Protein AF-A0A3D4NIE1-F1 (afdb_monomer)

Sequence (52 aa):
LTPFSQVLLSELEQGTVEWGPNFDGTLDEPLVLPARLPNILLNGTTGIAVGM

Radius of gyrat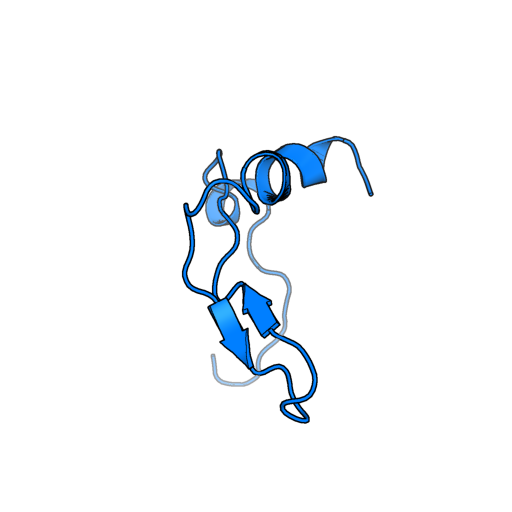ion: 13.86 Å; Cα contacts (8 Å, |Δi|>4): 42; chains: 1; bounding box: 31×33×29 Å

Mean predicted aligned error: 4.06 Å

Solvent-accessible surface area (backbone atoms only — not comparable to full-atom values): 3575 Å² total; per-residue (Å²): 131,61,82,70,51,48,46,38,51,76,51,59,89,71,73,73,56,59,70,41,66,39,99,83,63,85,48,74,40,66,78,55,70,58,53,78,56,72,55,59,82,76,71,55,83,90,81,86,63,89,91,112

pLDDT: mean 93.48, std 7.26, range [60.06, 97.81]

Secondary structure (DSSP, 8-state):
--GGGHHHHTTTTTT-S-EEE-TTSSSEEESS---SS-HHHHH------TT-

Nearest PDB structures (foldsee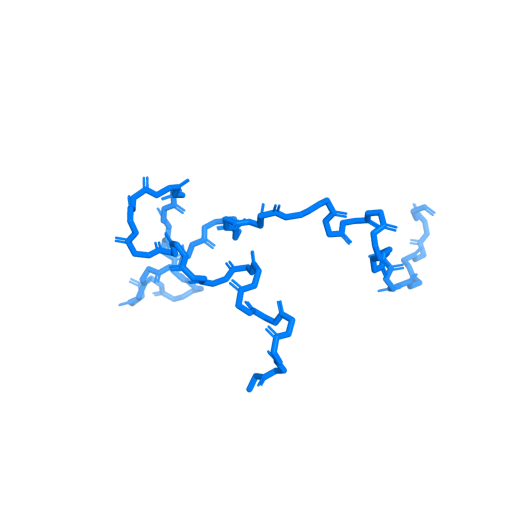k):
  6waa-assembly2_F  TM=9.240E-01  e=2.390E-05  Klebsiella pneumoniae 342
  7lhz-assembly2_C  TM=9.221E-01  e=2.235E-05  Klebsiella pneumoniae 342
  1zvu-assembly1_A-2  TM=9.100E-01  e=1.955E-05  Escherichia coli
  6waa-assembly1_D  TM=9.222E-01  e=3.126E-05  Klebsiella pneumoniae 342
  7lhz-assembly1_A  TM=9.213E-01  e=2.923E-05  Klebsiella pneumoniae 342

Structure (mmCIF, N/CA/C/O backbone):
data_AF-A0A3D4NIE1-F1
#
_entry.id   AF-A0A3D4NIE1-F1
#
loop_
_atom_site.group_PDB
_atom_site.id
_atom_site.type_symbol
_atom_site.label_atom_id
_atom_site.label_alt_id
_atom_site.label_comp_id
_atom_site.label_asym_id
_atom_site.label_entity_id
_atom_site.label_seq_id
_atom_site.pdbx_PDB_ins_code
_atom_site.Cartn_x
_atom_site.Cartn_y
_atom_site.Cartn_z
_atom_site.occupancy
_atom_site.B_iso_or_equiv
_atom_site.auth_seq_id
_atom_site.auth_comp_id
_atom_site.auth_asym_id
_atom_site.auth_atom_id
_atom_site.pdbx_PDB_model_num
ATOM 1 N N . LEU A 1 1 ? 4.370 13.916 2.085 1.00 82.12 1 LEU A N 1
ATOM 2 C CA . LEU A 1 1 ? 4.318 12.964 0.949 1.00 82.12 1 LEU A CA 1
ATOM 3 C C . LEU A 1 1 ? 5.013 13.597 -0.247 1.00 82.12 1 LEU A C 1
ATOM 5 O O . LEU A 1 1 ? 4.932 14.813 -0.389 1.00 82.12 1 LEU A O 1
ATOM 9 N N . THR A 1 2 ? 5.734 12.820 -1.055 1.00 96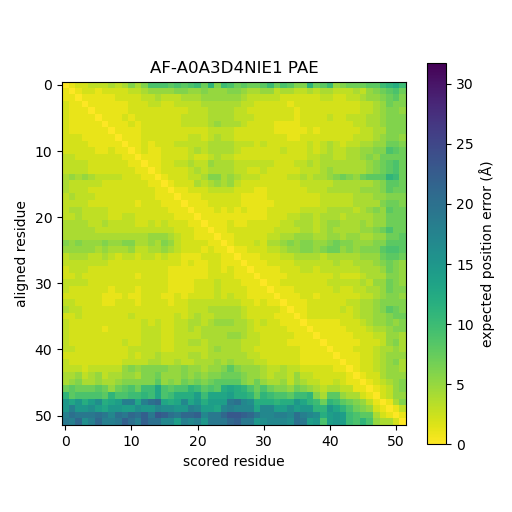.69 2 THR A N 1
ATOM 10 C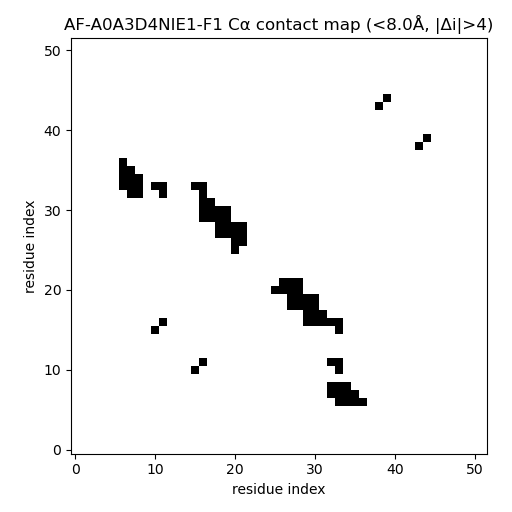 CA . THR A 1 2 ? 6.322 13.351 -2.295 1.00 96.69 2 THR A CA 1
ATOM 11 C C . THR A 1 2 ? 5.208 13.574 -3.325 1.00 96.69 2 THR A C 1
ATOM 13 O O . THR A 1 2 ? 4.146 12.957 -3.206 1.00 96.69 2 THR A O 1
ATOM 16 N N . PRO A 1 3 ? 5.413 14.412 -4.357 1.00 96.19 3 PRO A N 1
ATOM 17 C CA . PRO A 1 3 ? 4.421 14.584 -5.421 1.00 96.19 3 PRO A CA 1
ATOM 18 C C . PRO A 1 3 ? 4.001 13.256 -6.072 1.00 96.19 3 PRO A C 1
ATOM 20 O O . PRO A 1 3 ? 2.838 13.077 -6.415 1.00 96.19 3 PRO A O 1
ATOM 23 N N . PHE A 1 4 ? 4.922 12.288 -6.155 1.00 95.75 4 PHE A N 1
ATOM 24 C CA . PHE A 1 4 ? 4.648 10.956 -6.695 1.00 95.75 4 PHE A CA 1
ATOM 25 C C . PHE A 1 4 ? 3.563 10.194 -5.914 1.00 95.75 4 PHE A C 1
ATOM 27 O O . PHE A 1 4 ? 2.780 9.473 -6.521 1.00 95.75 4 PHE A O 1
ATOM 34 N N . SER A 1 5 ? 3.436 10.390 -4.595 1.00 96.50 5 SER A N 1
ATOM 35 C CA . SER A 1 5 ? 2.406 9.715 -3.786 1.00 96.50 5 SER A CA 1
ATOM 36 C C . SER A 1 5 ? 0.973 10.024 -4.239 1.00 96.50 5 SER A C 1
ATOM 38 O O . SER A 1 5 ? 0.073 9.231 -3.982 1.00 96.50 5 SER A O 1
ATOM 40 N N . GLN A 1 6 ? 0.741 11.133 -4.951 1.00 96.31 6 GLN A N 1
ATOM 41 C CA . GLN A 1 6 ? -0.579 11.463 -5.506 1.00 96.31 6 GLN A CA 1
ATOM 42 C C . GLN A 1 6 ? -1.050 10.438 -6.548 1.00 96.31 6 GLN A C 1
ATOM 44 O O . GLN A 1 6 ? -2.252 10.201 -6.668 1.00 96.31 6 GLN A O 1
ATOM 49 N N . VAL A 1 7 ? -0.117 9.773 -7.241 1.00 95.62 7 VAL A N 1
ATOM 50 C CA . VAL A 1 7 ? -0.411 8.671 -8.175 1.00 95.62 7 VAL A CA 1
ATOM 51 C C . VAL A 1 7 ? -1.084 7.495 -7.463 1.00 95.62 7 VAL A C 1
ATOM 53 O O . VAL A 1 7 ? -1.793 6.734 -8.112 1.00 95.62 7 VAL A O 1
ATOM 56 N N . LEU A 1 8 ? -0.872 7.350 -6.151 1.00 96.50 8 LEU A N 1
ATOM 57 C CA . LEU A 1 8 ? -1.404 6.256 -5.339 1.00 96.50 8 LEU A CA 1
ATOM 58 C C . LEU A 1 8 ? -2.621 6.661 -4.492 1.00 96.50 8 LEU A C 1
ATOM 60 O O . LEU A 1 8 ? -3.369 5.788 -4.075 1.00 96.50 8 LEU A O 1
ATOM 64 N N . LEU A 1 9 ? -2.795 7.954 -4.189 1.00 96.81 9 LEU A N 1
ATOM 65 C CA . LEU A 1 9 ? -3.740 8.421 -3.161 1.00 96.81 9 LEU A CA 1
ATOM 66 C C . LEU A 1 9 ? -4.856 9.336 -3.681 1.00 96.81 9 LEU A C 1
ATOM 68 O O . LEU A 1 9 ? -5.839 9.536 -2.977 1.00 96.81 9 LEU A O 1
ATOM 72 N N . SER A 1 10 ? -4.725 9.907 -4.884 1.00 95.75 10 SER A N 1
ATOM 73 C CA . SER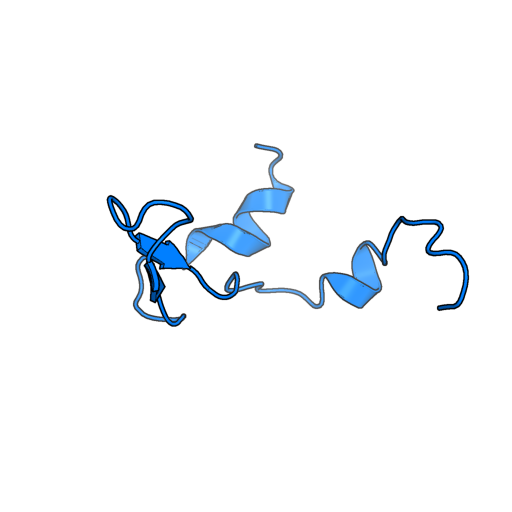 A 1 10 ? -5.666 10.929 -5.386 1.00 95.75 10 SER A CA 1
ATOM 74 C C . SER A 1 10 ? -7.118 10.454 -5.525 1.00 95.75 10 SER A C 1
ATOM 76 O O . SER A 1 10 ? -8.030 11.276 -5.479 1.00 95.75 10 SER A O 1
ATOM 78 N N . GLU A 1 11 ? -7.338 9.148 -5.672 1.00 95.56 11 GLU A N 1
ATOM 79 C CA . GLU A 1 11 ? -8.657 8.552 -5.921 1.00 95.56 11 GLU A CA 1
ATOM 80 C C . GLU A 1 11 ? -9.139 7.657 -4.762 1.00 95.56 11 GLU A C 1
ATOM 82 O O . GLU A 1 11 ? -10.168 7.002 -4.876 1.00 95.56 11 GLU A O 1
ATOM 87 N N . LEU A 1 12 ? -8.438 7.654 -3.619 1.00 95.25 12 LEU A N 1
ATOM 88 C CA . LEU A 1 12 ? -8.661 6.689 -2.533 1.00 95.25 12 LEU A CA 1
ATOM 89 C C . LEU A 1 12 ? -10.090 6.702 -1.953 1.00 95.25 12 LEU A C 1
ATOM 91 O O . LEU A 1 12 ? -10.636 5.651 -1.628 1.00 95.25 12 LEU A O 1
ATOM 95 N N . GLU A 1 13 ? -10.713 7.876 -1.866 1.00 92.94 13 GLU A N 1
ATOM 96 C CA . GLU A 1 13 ? -12.057 8.063 -1.294 1.00 92.94 13 GLU A CA 1
ATOM 97 C C . GLU A 1 13 ? -13.188 7.940 -2.334 1.00 92.94 13 GLU A C 1
ATOM 99 O O . GLU A 1 13 ? -14.354 8.168 -2.023 1.00 92.94 13 GLU A O 1
ATOM 104 N N . GLN A 1 14 ? -12.872 7.573 -3.580 1.00 95.56 14 GLN A N 1
ATOM 105 C CA . GLN A 1 14 ? -13.847 7.514 -4.680 1.00 95.56 14 GLN A CA 1
ATOM 106 C C . GLN A 1 14 ? -14.477 6.121 -4.859 1.00 95.56 14 GLN A C 1
ATOM 108 O O . GLN A 1 14 ? -15.094 5.845 -5.885 1.00 95.56 14 GLN A O 1
ATOM 113 N N . GLY A 1 15 ? -14.321 5.226 -3.876 1.00 93.69 15 GLY A N 1
ATOM 114 C CA . GLY A 1 15 ? -14.861 3.862 -3.933 1.00 93.69 15 GLY A CA 1
ATOM 115 C C . GLY A 1 15 ? -14.144 2.951 -4.935 1.00 93.69 15 GLY A C 1
ATOM 116 O O . GLY A 1 15 ? -14.736 2.003 -5.442 1.00 93.69 15 GLY A O 1
ATOM 117 N N . THR A 1 16 ? -12.878 3.240 -5.248 1.00 95.56 16 THR A N 1
ATOM 118 C CA . THR A 1 16 ? -12.078 2.490 -6.232 1.00 95.56 16 THR A CA 1
ATOM 119 C C . THR A 1 16 ? -11.410 1.241 -5.662 1.00 95.56 16 THR A C 1
ATOM 121 O O . THR A 1 16 ? -10.840 0.459 -6.420 1.00 95.56 16 THR A O 1
ATOM 124 N N . VAL A 1 17 ? -11.411 1.079 -4.336 1.00 96.06 17 VAL A N 1
ATOM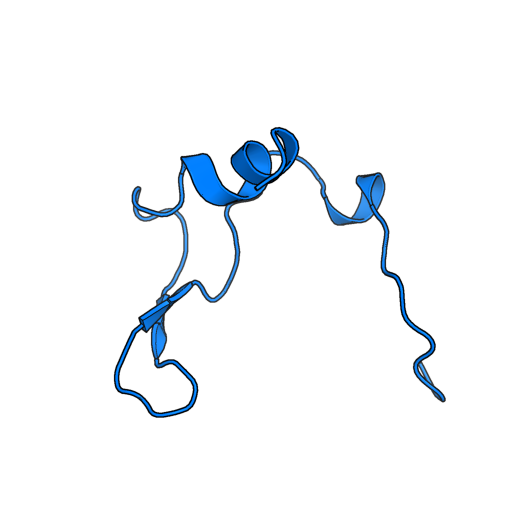 125 C CA . VAL A 1 17 ? -10.734 -0.016 -3.635 1.00 96.06 17 VAL A CA 1
ATOM 126 C C . VAL A 1 17 ? -11.590 -0.545 -2.494 1.00 96.06 17 VAL A C 1
ATOM 128 O O . VAL A 1 17 ? -12.428 0.169 -1.942 1.00 96.06 17 VAL A O 1
ATOM 131 N N . GLU A 1 18 ? -11.356 -1.803 -2.143 1.00 96.88 18 GLU A N 1
ATOM 132 C CA . GLU A 1 18 ? -11.943 -2.431 -0.966 1.00 96.88 18 GLU A CA 1
ATOM 133 C C . GLU A 1 18 ? -11.215 -1.982 0.306 1.00 96.88 18 GLU A C 1
ATOM 135 O O . GLU A 1 18 ? -9.999 -1.764 0.310 1.00 96.88 18 GLU A O 1
ATOM 140 N N . TRP A 1 19 ? -11.980 -1.866 1.386 1.00 97.69 19 TRP A N 1
ATOM 141 C CA . TRP A 1 19 ? -11.503 -1.498 2.714 1.00 97.69 19 TRP A CA 1
ATOM 142 C C . TRP A 1 19 ? -11.695 -2.679 3.662 1.00 97.69 19 TRP A C 1
ATOM 144 O O . TRP A 1 19 ? -12.668 -3.426 3.537 1.00 97.69 19 TRP A O 1
ATOM 154 N N . GLY A 1 20 ? -10.767 -2.848 4.597 1.00 97.19 20 GLY A N 1
ATOM 155 C CA . GLY A 1 20 ? -10.854 -3.848 5.656 1.00 97.19 20 GLY A CA 1
ATOM 156 C C . GLY A 1 20 ? -10.371 -3.290 6.992 1.00 97.19 20 GLY A C 1
ATOM 157 O O . GLY A 1 20 ? -9.755 -2.227 7.014 1.00 97.19 20 GLY A O 1
ATOM 158 N N . PRO A 1 21 ? -10.627 -3.997 8.102 1.00 97.81 21 PRO A N 1
ATOM 159 C CA . PRO A 1 21 ? -10.220 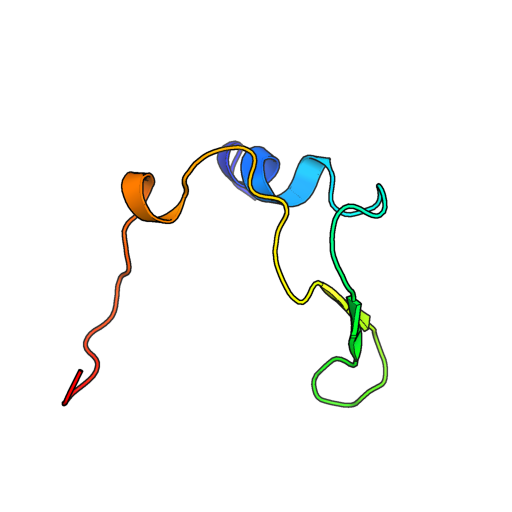-3.540 9.421 1.00 97.81 21 PRO A CA 1
ATOM 160 C C . PRO A 1 21 ? -8.694 -3.486 9.541 1.00 97.81 21 PRO A C 1
ATOM 162 O O . PRO A 1 21 ? -7.983 -4.353 9.028 1.00 97.81 21 PRO A O 1
ATOM 165 N N . ASN A 1 22 ? -8.202 -2.494 10.276 1.00 96.81 22 ASN A N 1
ATOM 166 C CA . ASN A 1 22 ? -6.803 -2.369 10.660 1.00 96.81 22 ASN A CA 1
ATOM 167 C C . ASN A 1 22 ? -6.403 -3.439 11.701 1.00 96.81 22 ASN A C 1
ATOM 169 O O . ASN A 1 22 ? -7.213 -4.256 12.145 1.00 96.81 22 ASN A O 1
ATOM 173 N N . PHE A 1 23 ? -5.137 -3.420 12.131 1.00 96.50 23 PHE A N 1
ATOM 174 C CA . PHE A 1 23 ? -4.554 -4.465 12.987 1.00 96.50 23 PHE A CA 1
ATOM 175 C C . PHE A 1 23 ? -5.304 -4.745 14.308 1.00 96.50 23 PHE A C 1
ATOM 177 O O . PHE A 1 23 ? -5.234 -5.867 14.809 1.00 96.50 23 PHE A O 1
ATOM 184 N N . ASP A 1 24 ? -5.982 -3.748 14.887 1.00 96.81 24 ASP A N 1
ATOM 185 C CA . ASP A 1 24 ? -6.758 -3.864 16.130 1.00 96.81 24 ASP A CA 1
ATOM 186 C C . ASP A 1 24 ? -8.279 -3.741 15.926 1.00 96.81 24 ASP A C 1
ATOM 188 O O . ASP A 1 24 ? -9.037 -3.797 16.895 1.00 96.81 24 ASP A O 1
ATOM 192 N N . GLY A 1 25 ? -8.734 -3.612 14.676 1.00 96.44 25 GLY A N 1
ATOM 193 C CA . GLY A 1 25 ? -10.143 -3.506 14.296 1.00 96.44 25 GLY A CA 1
ATOM 194 C C . GLY A 1 25 ? -10.832 -2.201 14.699 1.00 96.44 25 GLY A C 1
ATOM 195 O O . GLY A 1 25 ? -12.061 -2.151 14.721 1.00 96.44 25 GLY A O 1
ATOM 196 N N . THR A 1 26 ? -10.078 -1.159 15.055 1.00 97.56 26 THR A N 1
ATOM 197 C CA . THR A 1 26 ? -10.636 0.146 15.446 1.00 97.56 26 THR A CA 1
ATOM 198 C C . THR A 1 26 ? -10.878 1.086 14.269 1.00 97.56 26 THR A C 1
ATOM 200 O O . THR A 1 26 ? -11.702 1.995 14.373 1.00 97.56 26 THR A O 1
ATOM 203 N N . LEU A 1 27 ? -10.165 0.881 13.163 1.00 97.62 27 LEU A N 1
ATOM 204 C CA . LEU A 1 27 ? -10.233 1.684 11.944 1.00 97.62 27 LEU A CA 1
ATOM 205 C C . LEU A 1 27 ? -10.309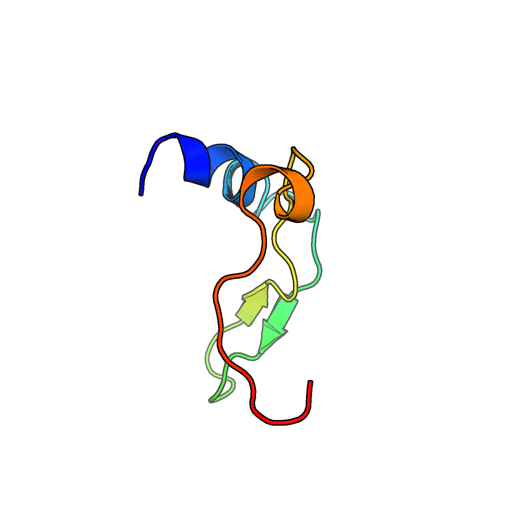 0.765 10.728 1.00 97.62 27 LEU A C 1
ATOM 207 O O . LEU A 1 27 ? -9.948 -0.404 10.818 1.00 97.62 27 LEU A O 1
ATOM 211 N N . ASP A 1 28 ? -10.698 1.321 9.587 1.00 96.75 28 ASP A N 1
ATOM 212 C CA . ASP A 1 28 ? -10.584 0.645 8.298 1.00 96.75 28 ASP A CA 1
ATOM 213 C C . ASP A 1 28 ? -9.400 1.212 7.503 1.00 96.75 28 ASP A C 1
ATOM 215 O O . ASP A 1 28 ? -9.146 2.421 7.504 1.00 96.75 28 ASP A O 1
ATOM 219 N N . GLU A 1 29 ? -8.684 0.338 6.801 1.00 97.00 29 GLU A N 1
ATOM 220 C CA . GLU A 1 29 ? -7.597 0.671 5.886 1.00 97.00 29 GLU A CA 1
ATOM 221 C C . GLU A 1 29 ? -7.845 0.069 4.492 1.00 97.00 29 GLU A C 1
ATOM 223 O O . GLU A 1 29 ? -8.486 -0.979 4.355 1.00 97.00 29 GLU A O 1
ATOM 228 N N . PRO A 1 30 ? -7.377 0.733 3.422 1.00 97.25 30 PRO A N 1
ATOM 229 C CA . PRO A 1 30 ? -7.546 0.223 2.071 1.00 97.25 30 PRO A CA 1
ATOM 230 C C . PRO A 1 30 ? -6.676 -1.021 1.861 1.00 97.25 30 PRO A C 1
ATOM 232 O O . PRO A 1 30 ? -5.471 -0.999 2.118 1.00 97.25 30 PRO A O 1
ATOM 235 N N . LEU A 1 31 ? -7.261 -2.092 1.321 1.00 96.50 31 LEU A N 1
ATOM 236 C CA . LEU A 1 31 ? -6.538 -3.346 1.068 1.00 96.50 31 LEU A CA 1
ATOM 237 C C . LEU A 1 31 ? -5.505 -3.205 -0.061 1.00 96.50 31 LEU A C 1
ATOM 239 O O . LEU A 1 31 ? -4.494 -3.907 -0.095 1.00 96.50 31 LEU A O 1
ATOM 243 N N . VAL A 1 32 ? -5.761 -2.288 -0.994 1.00 95.88 32 VAL A N 1
ATOM 244 C CA . VAL A 1 32 ? -4.875 -1.924 -2.103 1.00 95.88 32 VAL A CA 1
ATOM 245 C C . VAL A 1 32 ? -4.928 -0.417 -2.335 1.00 95.88 32 VAL A C 1
ATOM 247 O O . VAL A 1 32 ? -5.915 0.236 -2.005 1.00 95.88 32 VAL A O 1
ATOM 250 N N . LEU A 1 33 ? -3.885 0.149 -2.945 1.00 96.88 33 LEU A N 1
ATOM 251 C CA . LEU A 1 33 ? -3.885 1.556 -3.354 1.00 96.88 33 LEU A CA 1
ATOM 252 C C . LEU A 1 33 ? -4.307 1.696 -4.825 1.00 96.88 33 LEU A C 1
ATOM 254 O O . LEU A 1 33 ? -3.811 0.930 -5.658 1.00 96.88 33 LEU A O 1
ATOM 258 N N . PRO A 1 34 ? -5.154 2.684 -5.175 1.00 96.25 34 PRO A N 1
ATOM 259 C CA . PRO A 1 34 ? -5.566 2.945 -6.555 1.00 96.25 34 PRO A CA 1
ATOM 260 C C . PRO A 1 34 ? -4.436 3.612 -7.357 1.00 96.25 34 PRO A C 1
ATOM 262 O O . PRO A 1 34 ? -4.464 4.801 -7.672 1.00 96.25 34 PRO A O 1
ATOM 265 N N . ALA A 1 35 ? -3.390 2.846 -7.667 1.00 95.75 35 ALA A N 1
ATOM 266 C CA . ALA A 1 35 ? -2.240 3.330 -8.416 1.00 95.75 35 ALA A CA 1
ATOM 267 C C . ALA A 1 35 ? -2.618 3.653 -9.871 1.00 95.75 35 ALA A C 1
ATOM 269 O O . ALA A 1 35 ? -2.987 2.769 -10.642 1.00 95.75 35 ALA A O 1
ATOM 270 N N . ARG A 1 36 ? -2.439 4.911 -10.285 1.00 95.38 36 ARG A N 1
ATOM 271 C CA . ARG A 1 36 ? -2.722 5.360 -11.664 1.00 95.38 36 ARG A CA 1
ATOM 272 C C . ARG A 1 36 ? -1.624 5.016 -12.680 1.00 95.38 36 ARG A C 1
ATOM 274 O O . ARG A 1 36 ? -1.783 5.271 -13.870 1.00 95.38 36 ARG A O 1
ATOM 281 N N . LEU A 1 37 ? -0.501 4.466 -12.219 1.00 96.06 37 LEU A N 1
ATOM 282 C CA . LEU A 1 37 ? 0.645 4.039 -13.028 1.00 96.06 37 LEU A CA 1
ATOM 283 C C . LEU A 1 37 ? 1.152 2.669 -12.545 1.00 96.06 37 LEU A C 1
ATOM 285 O O . LEU A 1 37 ? 0.967 2.341 -11.370 1.00 96.06 37 LEU A O 1
ATOM 289 N N . PRO A 1 38 ? 1.838 1.881 -13.400 1.00 95.81 38 PRO A N 1
ATOM 290 C CA . PRO A 1 38 ? 2.356 0.559 -13.038 1.00 95.81 38 PRO A CA 1
ATOM 291 C C . PRO A 1 38 ? 3.547 0.651 -12.063 1.00 95.81 38 PRO A C 1
ATOM 293 O O . PRO A 1 38 ? 4.707 0.505 -12.445 1.00 95.81 38 PRO A O 1
ATOM 296 N N . ASN A 1 39 ? 3.258 0.883 -10.779 1.00 95.88 39 ASN A N 1
ATOM 297 C CA . ASN A 1 39 ? 4.243 1.210 -9.741 1.00 95.88 39 ASN A CA 1
ATOM 298 C C . ASN A 1 39 ? 5.343 0.148 -9.568 1.00 95.88 39 ASN A C 1
ATOM 300 O O . ASN A 1 39 ? 6.494 0.502 -9.333 1.00 95.88 39 ASN A O 1
ATOM 304 N N . ILE A 1 40 ? 5.007 -1.135 -9.739 1.00 95.19 40 ILE A N 1
ATOM 305 C CA . ILE A 1 40 ? 5.970 -2.244 -9.641 1.00 95.19 40 ILE A CA 1
ATOM 306 C C . ILE A 1 40 ? 7.058 -2.122 -10.716 1.00 95.19 40 ILE A C 1
ATOM 308 O O . ILE A 1 40 ? 8.227 -2.333 -10.422 1.00 95.19 40 ILE A O 1
ATOM 312 N N . LEU A 1 41 ? 6.704 -1.737 -11.946 1.00 96.44 41 LEU A N 1
ATOM 313 C CA . LEU A 1 41 ? 7.686 -1.558 -13.023 1.00 96.44 41 LEU A CA 1
ATOM 314 C C . LEU A 1 41 ? 8.536 -0.301 -12.822 1.00 96.44 41 LEU A C 1
ATOM 316 O O . LEU A 1 41 ? 9.696 -0.275 -13.217 1.00 96.44 41 LEU A O 1
ATOM 320 N N . LEU A 1 42 ? 7.952 0.743 -12.229 1.00 96.31 42 LEU A N 1
ATOM 321 C CA . LEU A 1 42 ? 8.620 2.030 -12.041 1.00 96.31 42 LEU A CA 1
ATOM 322 C C . LEU A 1 42 ? 9.602 2.018 -10.867 1.00 96.31 42 LEU A C 1
ATOM 324 O O . LEU A 1 42 ? 10.698 2.556 -10.984 1.00 96.31 42 LEU A O 1
ATOM 328 N N . ASN A 1 43 ? 9.202 1.422 -9.743 1.00 95.50 43 ASN A N 1
ATOM 329 C CA . ASN A 1 43 ? 9.954 1.475 -8.490 1.00 95.50 43 ASN A CA 1
ATOM 330 C C . ASN A 1 43 ? 10.574 0.129 -8.095 1.00 95.50 43 ASN A C 1
ATOM 332 O O . ASN A 1 43 ? 11.429 0.093 -7.212 1.00 95.50 43 ASN A O 1
ATOM 336 N N . GLY A 1 44 ? 10.168 -0.968 -8.739 1.00 93.62 44 GLY A N 1
ATOM 337 C CA . GLY A 1 44 ? 10.592 -2.310 -8.365 1.00 93.62 44 GLY A CA 1
ATOM 338 C C . GLY A 1 44 ? 10.137 -2.699 -6.959 1.00 93.62 44 GLY A C 1
ATOM 339 O O . GLY A 1 44 ? 9.229 -2.111 -6.368 1.00 93.62 44 GLY A O 1
ATOM 340 N N . THR A 1 45 ? 10.800 -3.713 -6.419 1.00 92.50 45 THR A N 1
ATOM 341 C CA . THR A 1 45 ? 10.691 -4.114 -5.017 1.00 92.50 45 THR A CA 1
ATOM 342 C C . THR A 1 45 ? 12.071 -4.026 -4.389 1.00 92.50 45 THR A C 1
ATOM 344 O O . THR A 1 45 ? 13.043 -4.491 -4.982 1.00 92.50 45 THR A O 1
ATOM 347 N N . THR A 1 46 ? 12.161 -3.495 -3.175 1.00 92.44 46 THR A N 1
ATOM 348 C CA . THR A 1 46 ? 13.408 -3.489 -2.405 1.00 92.44 46 THR A CA 1
ATOM 349 C C . THR A 1 46 ? 13.249 -4.434 -1.226 1.00 92.44 46 THR A C 1
ATOM 351 O O . THR A 1 46 ? 12.382 -4.227 -0.382 1.00 92.44 46 THR A O 1
ATOM 354 N N . GLY A 1 47 ? 14.078 -5.471 -1.156 1.00 87.31 47 GLY A N 1
ATOM 355 C CA . GLY A 1 47 ? 14.070 -6.423 -0.050 1.00 87.31 47 GLY A CA 1
ATOM 356 C C . GLY A 1 47 ? 15.020 -7.587 -0.300 1.00 87.31 47 GLY A C 1
ATOM 357 O O . GLY A 1 47 ? 15.259 -7.963 -1.443 1.00 87.31 47 GLY A O 1
ATOM 358 N N . ILE A 1 48 ? 15.566 -8.147 0.777 1.00 82.75 48 ILE A N 1
ATOM 359 C CA . ILE A 1 48 ? 16.391 -9.361 0.757 1.00 82.75 48 ILE A CA 1
ATOM 360 C C . ILE A 1 48 ? 15.667 -10.452 1.538 1.00 82.75 48 ILE A C 1
ATOM 362 O O . ILE A 1 48 ? 15.970 -10.733 2.695 1.00 82.75 48 ILE A O 1
ATOM 366 N N . ALA A 1 49 ? 14.639 -11.028 0.930 1.00 84.94 49 ALA A N 1
ATOM 367 C CA . ALA A 1 49 ? 13.960 -12.154 1.544 1.00 84.94 49 ALA A CA 1
ATOM 368 C C . ALA A 1 49 ? 14.801 -13.422 1.329 1.00 84.94 49 ALA A C 1
ATOM 370 O O . ALA A 1 49 ? 15.056 -13.830 0.199 1.00 84.94 49 ALA A O 1
ATOM 371 N N . VAL A 1 50 ? 15.276 -14.026 2.421 1.00 70.62 50 VAL A N 1
ATOM 372 C CA . VAL A 1 50 ? 16.025 -15.288 2.367 1.00 70.62 50 VAL A CA 1
ATOM 373 C C . VAL A 1 50 ? 15.050 -16.409 2.008 1.00 70.62 50 VAL A C 1
ATOM 375 O O . VAL A 1 50 ? 14.154 -16.712 2.791 1.00 70.62 50 VAL A O 1
ATOM 378 N N . GLY A 1 51 ? 15.235 -17.024 0.837 1.00 73.69 51 GLY A N 1
ATOM 379 C CA . GLY A 1 51 ? 14.400 -18.133 0.357 1.00 73.69 51 GLY A CA 1
ATOM 380 C C . GLY A 1 51 ? 13.220 -17.730 -0.533 1.00 73.69 51 GLY A C 1
ATOM 381 O O . GLY A 1 51 ? 12.3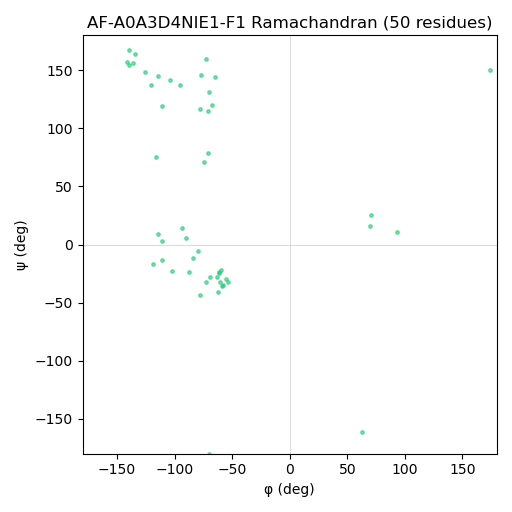76 -18.582 -0.804 1.00 73.69 51 GLY A O 1
ATOM 382 N N . MET A 1 52 ? 13.170 -16.468 -0.976 1.00 60.06 52 MET A N 1
ATOM 383 C CA . MET A 1 52 ? 12.350 -16.025 -2.113 1.00 60.06 52 MET A CA 1
ATOM 384 C C . MET A 1 52 ? 13.155 -16.085 -3.410 1.00 60.06 52 MET A C 1
ATOM 386 O O . MET A 1 52 ? 14.387 -15.865 -3.343 1.00 60.06 52 MET A O 1
#

Foldseek 3Di:
DPPQCCQFAVCVPVPPFDWDADPVRPDIDTPGTNHNDPCCVVPNDDDDDDPD